Protein AF-A0A2D6FM38-F1 (afdb_monomer_lite)

Sequence (173 aa):
MENEKIVKPVKLMLPAHWDAFEELGHFKRDEKSNGSDSFAAPHNMIFEFMVMLEKFRKEANRPVSIHCTYDKEGHSPKSMHKKTACAAADGHVSGFSLLDECRILVAMGFDGVGAYPYSWASRGFHMDMRSIYGKPKVCWIEDEFKTGKYIYYTDPNEFLLKLGEVESAKEKY

Secondary structure (DSSP, 8-state):
------PPPP----GGGHHHHHT-TT--GGGG-SS--SS--GGGB-HHHHHHHHHHHHHHTSPEEEEESS-SSSS-TT-STTSSSB-EEEEEETT--HHHHHHHHHHTT-SEEEEESSSSSS-EEEEE-GGGGTPPPEEEEE-TT-SS-EEEESSHHHHHHHHHHHHHHHTT-

pLDDT: mean 81.91, std 17.22, range [35.25, 98.25]

Structure (mmCIF, N/CA/C/O backbone):
data_AF-A0A2D6FM38-F1
#
_entry.id   AF-A0A2D6FM38-F1
#
loop_
_atom_site.group_PDB
_atom_site.id
_atom_site.type_symbol
_atom_site.label_atom_id
_atom_site.label_alt_id
_atom_site.label_comp_id
_atom_site.label_asym_id
_atom_site.label_entity_id
_atom_site.label_seq_id
_atom_site.pdbx_PDB_ins_code
_atom_site.Cartn_x
_atom_site.Cartn_y
_atom_site.Cartn_z
_atom_site.occupancy
_atom_site.B_iso_or_equiv
_atom_site.auth_seq_id
_atom_site.auth_comp_id
_atom_site.auth_asym_id
_atom_site.auth_atom_id
_atom_site.pdbx_PDB_model_num
ATOM 1 N N . MET A 1 1 ? 33.434 5.694 4.560 1.00 43.44 1 MET A N 1
ATOM 2 C CA . MET A 1 1 ? 33.085 5.525 3.136 1.00 43.44 1 MET A CA 1
ATOM 3 C C . MET A 1 1 ? 32.079 4.396 3.073 1.00 43.44 1 MET A C 1
ATOM 5 O O . MET A 1 1 ? 32.463 3.251 3.268 1.00 43.44 1 MET A O 1
ATOM 9 N N . GLU A 1 2 ? 30.794 4.725 2.976 1.00 44.94 2 GLU A N 1
ATOM 10 C CA . GLU A 1 2 ? 29.742 3.717 2.836 1.00 44.94 2 GLU A CA 1
ATOM 11 C C . GLU A 1 2 ? 29.775 3.171 1.409 1.00 44.94 2 GLU A C 1
ATOM 13 O O . GLU A 1 2 ? 29.782 3.933 0.445 1.00 44.94 2 GLU A O 1
ATOM 18 N N . ASN A 1 3 ? 29.851 1.847 1.288 1.00 39.06 3 ASN A N 1
ATOM 19 C CA . ASN A 1 3 ? 29.759 1.156 0.011 1.00 39.06 3 ASN A CA 1
ATOM 20 C C . ASN A 1 3 ? 28.364 1.397 -0.574 1.00 39.06 3 ASN A C 1
ATOM 22 O O . ASN A 1 3 ? 27.385 0.835 -0.074 1.00 39.06 3 ASN A O 1
ATOM 26 N N . GLU A 1 4 ? 28.271 2.200 -1.636 1.00 43.84 4 GLU A N 1
ATOM 27 C CA . GLU A 1 4 ? 27.084 2.249 -2.484 1.00 43.84 4 GLU A CA 1
ATOM 28 C C . GLU A 1 4 ? 26.836 0.837 -3.023 1.00 43.84 4 GLU A C 1
ATOM 30 O O . GLU A 1 4 ? 27.523 0.345 -3.920 1.00 43.84 4 GLU A O 1
ATOM 35 N N . LYS A 1 5 ? 25.870 0.134 -2.422 1.00 49.50 5 LYS A N 1
ATOM 36 C CA . LYS A 1 5 ? 25.367 -1.118 -2.977 1.00 49.50 5 LYS A CA 1
ATOM 37 C C . LYS A 1 5 ? 24.837 -0.796 -4.365 1.00 49.50 5 LYS A C 1
ATOM 39 O O . LYS A 1 5 ? 23.851 -0.077 -4.495 1.00 49.50 5 LYS A O 1
ATOM 44 N N . ILE A 1 6 ? 25.492 -1.355 -5.377 1.00 41.47 6 ILE A N 1
ATOM 45 C CA . ILE A 1 6 ? 25.035 -1.327 -6.761 1.00 41.47 6 ILE A CA 1
ATOM 46 C C . ILE A 1 6 ? 23.617 -1.905 -6.775 1.00 41.47 6 ILE A C 1
ATOM 48 O O . ILE A 1 6 ? 23.411 -3.113 -6.625 1.00 41.47 6 ILE A O 1
ATOM 52 N N . VAL A 1 7 ? 22.628 -1.021 -6.888 1.00 51.69 7 VAL A N 1
ATOM 53 C CA . VAL A 1 7 ? 21.227 -1.392 -7.065 1.00 51.69 7 VAL A CA 1
ATOM 54 C C . VAL A 1 7 ? 21.148 -2.064 -8.430 1.00 51.69 7 VAL A C 1
ATOM 56 O O . VAL A 1 7 ? 21.533 -1.469 -9.437 1.00 51.69 7 VAL A O 1
ATOM 59 N N . LYS A 1 8 ? 20.717 -3.331 -8.470 1.00 50.53 8 LYS A N 1
ATOM 60 C CA . LYS A 1 8 ? 20.505 -4.034 -9.742 1.00 50.53 8 LYS A CA 1
ATOM 61 C C . LYS A 1 8 ? 19.598 -3.167 -10.626 1.00 50.53 8 LYS A C 1
ATOM 63 O O . LYS A 1 8 ? 18.614 -2.640 -10.105 1.00 50.53 8 LYS A O 1
ATOM 68 N N . PRO A 1 9 ? 19.896 -3.009 -11.926 1.00 53.97 9 PRO A N 1
ATOM 69 C CA . PRO A 1 9 ? 19.057 -2.211 -12.805 1.00 53.97 9 PRO A CA 1
ATOM 70 C C . PRO A 1 9 ? 17.631 -2.767 -12.777 1.00 53.97 9 PRO A C 1
ATOM 72 O O . PRO A 1 9 ? 17.406 -3.939 -13.084 1.00 53.97 9 PRO A O 1
ATOM 75 N N . VAL A 1 10 ? 16.685 -1.926 -12.358 1.00 56.41 10 VAL A N 1
ATOM 76 C CA . VAL A 1 10 ? 15.254 -2.232 -12.401 1.00 56.41 10 VAL A CA 1
ATOM 77 C C . VAL A 1 10 ? 14.888 -2.383 -13.874 1.00 56.41 10 VAL A C 1
ATOM 79 O O . VAL A 1 10 ? 15.087 -1.454 -14.660 1.00 56.41 10 VAL A O 1
ATOM 82 N N . LYS A 1 11 ? 14.411 -3.565 -14.275 1.00 56.34 11 LYS A N 1
ATOM 83 C CA . LYS A 1 11 ? 13.938 -3.773 -15.643 1.00 56.34 11 LYS A CA 1
ATOM 84 C C . LYS A 1 11 ? 12.648 -2.978 -15.809 1.00 56.34 11 LYS A C 1
ATOM 86 O O . LYS A 1 11 ? 11.607 -3.340 -15.276 1.00 56.34 11 LYS A O 1
ATOM 91 N N . LEU A 1 12 ? 12.724 -1.875 -16.546 1.00 57.25 12 LEU A N 1
ATOM 92 C CA . LEU A 1 12 ? 11.529 -1.193 -17.029 1.00 57.25 12 LEU A CA 1
ATOM 93 C C . LEU A 1 12 ? 10.681 -2.168 -17.852 1.00 57.25 12 LEU A C 1
ATOM 95 O O . LEU A 1 12 ? 1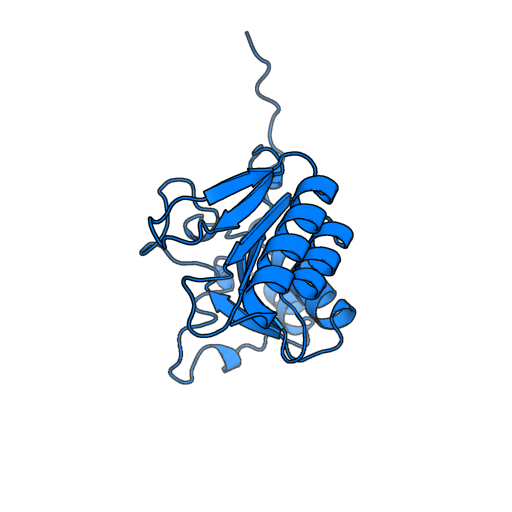1.211 -3.091 -18.478 1.00 57.25 12 LEU A O 1
ATOM 99 N N . MET A 1 13 ? 9.368 -1.944 -17.869 1.00 55.50 13 MET A N 1
ATOM 100 C CA . MET A 1 13 ? 8.488 -2.653 -18.786 1.00 55.50 13 MET A CA 1
ATOM 101 C C . MET A 1 13 ? 8.903 -2.281 -20.218 1.00 55.50 13 MET A C 1
ATOM 103 O O . MET A 1 13 ? 8.660 -1.170 -20.688 1.00 55.50 13 MET A O 1
ATOM 107 N N . LEU A 1 14 ? 9.632 -3.179 -20.881 1.00 58.53 14 LEU A N 1
ATOM 108 C CA . LEU A 1 14 ? 9.995 -3.022 -22.283 1.00 58.53 14 LEU A CA 1
ATOM 109 C C . LEU A 1 14 ? 8.790 -3.402 -23.147 1.00 58.53 14 LEU A C 1
ATOM 111 O O . LEU A 1 14 ? 7.952 -4.182 -22.696 1.00 58.53 14 LEU A O 1
ATOM 115 N N . PRO A 1 15 ? 8.717 -2.942 -24.407 1.00 56.72 15 PRO A N 1
ATOM 116 C CA . PRO A 1 15 ? 7.635 -3.323 -25.309 1.00 56.72 15 PRO A CA 1
ATOM 117 C C . PRO A 1 15 ? 7.412 -4.842 -25.439 1.00 56.72 15 PRO A C 1
ATOM 119 O O . PRO A 1 15 ? 6.290 -5.285 -25.631 1.00 56.72 15 PRO A O 1
ATOM 122 N N . ALA A 1 16 ? 8.460 -5.650 -25.262 1.00 54.72 16 ALA A N 1
ATOM 123 C CA . ALA A 1 16 ? 8.371 -7.111 -25.268 1.00 54.72 16 ALA A CA 1
ATOM 124 C C . ALA A 1 16 ? 7.637 -7.717 -24.049 1.00 54.72 16 ALA A C 1
ATOM 126 O O . ALA A 1 16 ? 7.352 -8.906 -24.042 1.00 54.72 16 ALA A O 1
ATOM 127 N N . HIS A 1 17 ? 7.349 -6.934 -23.005 1.00 63.16 17 HIS A N 1
ATOM 128 C CA . HIS A 1 17 ? 6.586 -7.383 -21.836 1.00 63.16 17 HIS A CA 1
ATOM 129 C C . HIS A 1 17 ? 5.081 -7.094 -21.970 1.00 63.16 17 HIS A C 1
ATOM 131 O O . HIS A 1 17 ? 4.326 -7.442 -21.066 1.00 63.16 17 HIS A O 1
ATOM 137 N N . TRP A 1 18 ? 4.631 -6.476 -23.071 1.00 64.69 18 TRP A N 1
ATOM 138 C CA . TRP A 1 18 ? 3.205 -6.214 -23.295 1.00 64.69 18 TRP A CA 1
ATOM 139 C C . TRP A 1 18 ? 2.395 -7.496 -23.477 1.00 64.69 18 TRP A C 1
ATOM 141 O O . TRP A 1 18 ? 1.282 -7.568 -22.975 1.00 64.69 18 TRP A O 1
ATOM 151 N N . ASP A 1 19 ? 2.962 -8.534 -24.087 1.00 65.06 19 ASP A N 1
ATOM 152 C CA . ASP A 1 19 ? 2.264 -9.821 -24.200 1.00 65.06 19 ASP A CA 1
ATOM 153 C C . ASP A 1 19 ? 2.010 -10.430 -22.808 1.00 65.06 19 ASP A C 1
ATOM 155 O O . ASP A 1 19 ? 0.916 -10.903 -22.522 1.00 65.06 19 ASP A O 1
ATOM 159 N N . ALA A 1 20 ? 2.975 -10.300 -21.891 1.00 65.25 20 ALA A N 1
ATOM 160 C CA . ALA A 1 20 ? 2.824 -10.715 -20.495 1.00 65.25 20 ALA A CA 1
ATOM 161 C C . ALA A 1 20 ? 1.893 -9.792 -19.683 1.00 65.25 20 ALA A C 1
ATOM 163 O O . ALA A 1 20 ? 1.361 -10.197 -18.652 1.00 65.25 20 ALA A O 1
ATOM 164 N N . PHE A 1 21 ? 1.697 -8.544 -20.120 1.00 65.56 21 PHE A N 1
ATOM 165 C CA . PHE A 1 21 ? 0.713 -7.636 -19.531 1.00 65.56 21 PHE A CA 1
ATOM 166 C C . PHE A 1 21 ? -0.713 -8.098 -19.847 1.00 65.56 21 PHE A C 1
ATOM 168 O O . PHE A 1 21 ? -1.555 -8.075 -18.957 1.00 65.56 21 PHE A O 1
ATOM 175 N N . GLU A 1 22 ? -0.977 -8.563 -21.071 1.00 67.94 22 GLU A N 1
ATOM 176 C CA . GLU A 1 22 ? -2.296 -9.087 -21.467 1.00 67.94 22 GLU A CA 1
ATOM 177 C C . GLU A 1 22 ? -2.664 -10.387 -20.719 1.00 67.94 22 GLU A C 1
ATOM 179 O O . GLU A 1 22 ? -3.841 -10.720 -20.585 1.00 67.94 22 GLU A O 1
ATOM 184 N N . GLU A 1 23 ? -1.678 -11.103 -20.164 1.00 67.00 23 GLU A N 1
ATOM 185 C CA . GLU A 1 23 ? -1.908 -12.248 -19.269 1.00 67.00 23 GLU A CA 1
ATOM 186 C C . GLU A 1 23 ? -2.380 -11.836 -17.860 1.00 67.00 23 GLU A C 1
ATOM 188 O O . GLU A 1 23 ? -2.878 -12.673 -17.097 1.00 67.00 23 GLU A O 1
ATOM 193 N N . LEU A 1 24 ? -2.248 -10.557 -17.486 1.00 69.75 24 LEU A N 1
ATOM 194 C CA . LEU A 1 24 ? -2.759 -10.048 -16.217 1.00 69.75 24 LEU A CA 1
ATOM 195 C C . LEU A 1 24 ? -4.270 -9.824 -16.336 1.00 69.75 24 LEU A C 1
ATOM 197 O O . LEU A 1 24 ? -4.736 -8.801 -16.835 1.00 69.75 24 LEU A O 1
ATOM 201 N N . GLY A 1 25 ? -5.050 -10.786 -15.839 1.00 64.44 25 GLY A N 1
ATOM 202 C CA . GLY A 1 25 ? -6.505 -10.832 -16.028 1.00 64.44 25 GLY A CA 1
ATOM 203 C C . GLY A 1 25 ? -7.285 -9.600 -15.544 1.00 64.44 25 GLY A C 1
ATOM 204 O O . GLY A 1 25 ? -8.413 -9.390 -15.997 1.00 64.44 25 GLY A O 1
ATOM 205 N N . HIS A 1 26 ? -6.698 -8.787 -14.659 1.00 65.44 26 HIS A N 1
ATOM 206 C CA . HIS A 1 26 ? -7.308 -7.591 -14.068 1.00 65.44 26 HIS A CA 1
ATOM 207 C C . HIS A 1 26 ? -6.711 -6.253 -14.524 1.00 65.44 26 HIS A C 1
ATOM 209 O O . HIS A 1 26 ? -7.036 -5.229 -13.928 1.00 65.44 26 HIS A O 1
ATOM 215 N N . PHE A 1 27 ? -5.814 -6.247 -15.510 1.00 63.16 27 PHE A N 1
ATOM 216 C CA . PHE A 1 27 ? -5.285 -5.012 -16.083 1.00 63.16 27 PHE A CA 1
ATOM 217 C C . PHE A 1 27 ? -5.548 -5.016 -17.578 1.00 63.16 27 PHE A C 1
ATOM 219 O O . PHE A 1 27 ? -4.658 -5.281 -18.383 1.00 63.16 27 PHE A O 1
ATOM 226 N N . LYS A 1 28 ? -6.792 -4.737 -17.964 1.00 58.88 28 LYS A N 1
ATOM 227 C CA . LYS A 1 28 ? -7.138 -4.685 -19.382 1.00 58.88 28 LYS A CA 1
ATOM 228 C C . LYS A 1 28 ? -6.776 -3.334 -19.975 1.00 58.88 28 LYS A C 1
ATOM 230 O O . LYS A 1 28 ? -6.758 -2.292 -19.318 1.00 58.88 28 LYS A O 1
ATOM 235 N N . ARG A 1 29 ? -6.476 -3.340 -21.271 1.00 55.09 29 ARG A N 1
ATOM 236 C CA . ARG A 1 29 ? -6.088 -2.134 -22.007 1.00 55.09 29 ARG A CA 1
ATOM 237 C C . ARG A 1 29 ? -7.190 -1.065 -22.033 1.00 55.09 29 ARG A C 1
ATOM 239 O O . ARG A 1 29 ? -6.857 0.115 -22.118 1.00 55.09 29 ARG A O 1
ATOM 246 N N . ASP A 1 30 ? -8.455 -1.471 -21.961 1.00 54.19 30 ASP A N 1
ATOM 247 C CA . ASP A 1 30 ? -9.665 -0.640 -22.025 1.00 54.19 30 ASP A CA 1
ATOM 248 C C . ASP A 1 30 ? -10.141 -0.102 -20.663 1.00 54.19 30 ASP A C 1
ATOM 250 O O . ASP A 1 30 ? -10.901 0.865 -20.621 1.00 54.19 30 ASP A O 1
ATOM 254 N N . GLU A 1 31 ? -9.600 -0.598 -19.545 1.00 51.38 31 GLU A N 1
ATOM 255 C CA . GLU A 1 31 ? -9.764 0.017 -18.213 1.00 51.38 31 GLU A CA 1
ATOM 256 C C . GLU A 1 31 ? -9.071 1.396 -18.112 1.00 51.38 31 GLU A C 1
ATOM 258 O O . GLU A 1 31 ? -9.144 2.074 -17.089 1.00 51.38 31 GLU A O 1
ATOM 263 N N . LYS A 1 32 ? -8.422 1.851 -19.194 1.00 51.38 32 LYS A N 1
ATOM 264 C CA . LYS A 1 32 ? -7.719 3.137 -19.305 1.00 51.38 32 LYS A CA 1
ATOM 265 C C . LYS A 1 32 ? -8.575 4.320 -19.760 1.00 51.38 32 LYS A C 1
ATOM 267 O O . LYS A 1 32 ? -8.013 5.391 -19.976 1.00 51.38 32 LYS A O 1
ATOM 272 N N . SER A 1 33 ? -9.880 4.182 -19.979 1.00 41.78 33 SER A N 1
ATOM 273 C CA . SER A 1 33 ? -10.577 5.231 -20.739 1.00 41.78 33 SER A CA 1
ATOM 274 C C . SER A 1 33 ? -12.079 5.323 -20.507 1.00 41.78 33 SER A C 1
ATOM 276 O O . SER A 1 33 ? -12.825 5.233 -21.471 1.00 41.78 33 SER A O 1
ATOM 278 N N . ASN A 1 34 ? -12.535 5.546 -19.269 1.00 35.25 34 ASN A N 1
ATOM 279 C CA . ASN A 1 34 ? -13.936 5.928 -19.012 1.00 35.25 34 ASN A CA 1
ATOM 280 C C . ASN A 1 34 ? -14.113 6.962 -17.878 1.00 35.25 34 ASN A C 1
ATOM 282 O O . ASN A 1 34 ? -15.074 6.912 -17.118 1.00 35.25 34 ASN A O 1
ATOM 286 N N . GLY A 1 35 ? -13.213 7.947 -17.785 1.00 39.47 35 GLY A N 1
ATOM 287 C CA . GLY A 1 35 ? -13.532 9.223 -17.124 1.00 39.47 35 GLY A CA 1
ATOM 288 C C . GLY A 1 35 ? -13.518 9.255 -15.590 1.00 39.47 35 GLY A C 1
ATOM 289 O O . GLY A 1 35 ? -13.948 10.252 -15.019 1.00 39.47 35 GLY A O 1
ATOM 290 N N . SER A 1 36 ? -12.986 8.234 -14.916 1.00 42.72 36 SER A N 1
ATOM 291 C CA . SER A 1 36 ? -12.469 8.384 -13.549 1.00 42.72 36 SER A CA 1
ATOM 292 C C . SER A 1 36 ? -11.017 7.908 -13.514 1.00 42.72 36 SER A C 1
ATOM 294 O O . SER A 1 36 ? -10.752 6.713 -13.633 1.00 42.72 36 SER A O 1
ATOM 296 N N . ASP A 1 37 ? -10.089 8.860 -13.416 1.00 47.47 37 ASP A N 1
ATOM 297 C CA . ASP A 1 37 ? -8.631 8.727 -13.570 1.00 47.47 37 ASP A CA 1
ATOM 298 C C . ASP A 1 37 ? -7.938 7.922 -12.455 1.00 47.47 37 ASP A C 1
ATOM 300 O O . ASP A 1 37 ? -7.038 8.416 -11.784 1.00 47.47 37 ASP A O 1
ATOM 304 N N . SER A 1 38 ? -8.330 6.670 -12.229 1.00 52.69 38 SER A N 1
ATOM 305 C CA . SER A 1 38 ? -7.821 5.904 -11.086 1.00 52.69 38 SER A CA 1
ATOM 306 C C . SER A 1 38 ? -6.674 4.935 -11.431 1.00 52.69 38 SER A C 1
ATOM 308 O O . SER A 1 38 ? -5.929 4.470 -10.566 1.00 52.69 38 SER A O 1
ATOM 310 N N . PHE A 1 39 ? -6.460 4.685 -12.728 1.00 64.94 39 PHE A N 1
ATOM 311 C CA . PHE A 1 39 ? -5.367 3.857 -13.252 1.00 64.94 39 PHE A CA 1
ATOM 312 C C . PHE A 1 39 ? -4.682 4.508 -14.464 1.00 64.94 39 PHE A C 1
ATOM 314 O O . PHE A 1 39 ? -4.429 3.888 -15.502 1.00 64.94 39 PHE A O 1
ATOM 321 N N . ALA A 1 40 ? -4.406 5.808 -14.348 1.00 59.16 40 ALA A N 1
ATOM 322 C CA . ALA A 1 40 ? -3.727 6.570 -15.381 1.00 59.16 40 ALA A CA 1
ATOM 323 C C . ALA A 1 40 ? -2.271 6.083 -15.520 1.00 59.16 40 ALA A C 1
ATOM 325 O O . ALA A 1 40 ? -1.460 6.194 -14.610 1.00 59.16 40 ALA A O 1
ATOM 326 N N . ALA A 1 41 ? -1.927 5.549 -16.691 1.00 72.62 41 ALA A N 1
ATOM 327 C CA . ALA A 1 41 ? -0.559 5.205 -17.091 1.00 72.62 41 ALA A CA 1
ATOM 328 C C . ALA A 1 41 ? 0.131 3.990 -16.414 1.00 72.62 41 ALA A C 1
ATOM 330 O O . ALA A 1 41 ? 1.278 4.104 -15.979 1.00 72.62 41 ALA A O 1
ATOM 331 N N . PRO A 1 42 ? -0.427 2.766 -16.489 1.00 73.50 42 PRO A N 1
ATOM 332 C CA . PRO A 1 42 ? 0.300 1.559 -16.076 1.00 73.50 42 PRO A CA 1
ATOM 333 C C . PRO A 1 42 ? 1.554 1.258 -16.900 1.00 73.50 42 PRO A C 1
ATOM 335 O O . PRO A 1 42 ? 2.411 0.509 -16.454 1.00 73.50 42 PRO A O 1
ATOM 338 N N . HIS A 1 43 ? 1.717 1.880 -18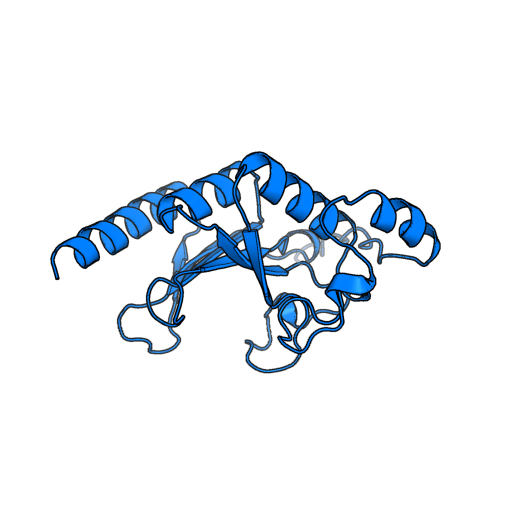.073 1.00 76.56 43 HIS A N 1
ATOM 339 C CA . HIS A 1 43 ? 2.980 1.830 -18.818 1.00 76.56 43 HIS A CA 1
ATOM 340 C C . HIS A 1 43 ? 4.145 2.478 -18.054 1.00 76.56 43 HIS A C 1
ATOM 342 O O . HIS A 1 43 ? 5.302 2.214 -18.364 1.00 76.56 43 HIS A O 1
ATOM 348 N N . ASN A 1 44 ? 3.852 3.327 -17.064 1.00 84.31 44 ASN A N 1
ATOM 349 C CA . ASN A 1 44 ? 4.863 3.909 -16.194 1.00 84.31 44 ASN A CA 1
ATOM 350 C C . ASN A 1 44 ? 5.184 3.020 -14.996 1.00 84.31 44 ASN A C 1
ATOM 352 O O . ASN A 1 44 ? 6.124 3.355 -14.282 1.00 84.31 44 ASN A O 1
ATOM 356 N N . MET A 1 45 ? 4.453 1.925 -14.767 1.00 86.75 45 MET A N 1
ATOM 357 C CA . MET A 1 45 ? 4.698 1.001 -13.663 1.00 86.75 45 MET A CA 1
ATOM 358 C C . MET A 1 45 ? 5.756 -0.040 -14.029 1.00 86.75 45 MET A C 1
ATOM 360 O O . MET A 1 45 ? 5.923 -0.407 -15.193 1.00 86.75 45 MET A O 1
ATOM 364 N N . ILE A 1 46 ? 6.471 -0.546 -13.028 1.00 89.38 46 ILE A N 1
ATOM 365 C CA . ILE A 1 46 ? 7.330 -1.719 -13.224 1.00 89.38 46 ILE A CA 1
ATOM 366 C C . ILE A 1 46 ? 6.491 -2.990 -13.313 1.00 89.38 46 ILE A C 1
ATOM 368 O O . ILE A 1 46 ? 5.489 -3.142 -12.609 1.00 89.38 46 ILE A O 1
ATOM 372 N N . PHE A 1 47 ? 6.933 -3.927 -14.146 1.00 86.38 47 PHE A N 1
ATOM 373 C CA . PHE A 1 47 ? 6.213 -5.174 -14.382 1.00 86.38 47 PHE A CA 1
ATOM 374 C C . PHE A 1 47 ? 6.094 -6.018 -13.105 1.00 86.38 47 PHE A C 1
ATOM 376 O O . PHE A 1 47 ? 5.027 -6.542 -12.799 1.00 86.38 47 PHE A O 1
ATOM 383 N N . GLU A 1 48 ? 7.155 -6.087 -12.301 1.00 90.31 48 GLU A N 1
ATOM 384 C CA . GLU A 1 48 ? 7.174 -6.841 -11.046 1.00 90.31 48 GLU A CA 1
ATOM 385 C C . GLU A 1 48 ? 6.110 -6.348 -10.057 1.00 90.31 48 GLU A C 1
ATOM 387 O O . GLU A 1 48 ? 5.469 -7.153 -9.382 1.00 90.31 48 GLU A O 1
ATOM 392 N N . PHE A 1 49 ? 5.875 -5.035 -10.008 1.00 92.44 49 PHE A N 1
ATOM 393 C CA . PHE A 1 49 ? 4.840 -4.447 -9.165 1.00 92.44 49 PHE A CA 1
ATOM 394 C C . PHE A 1 49 ? 3.449 -4.792 -9.692 1.00 92.44 49 PHE A C 1
ATOM 396 O O . PHE A 1 49 ? 2.586 -5.176 -8.912 1.00 92.44 49 PHE A O 1
ATOM 403 N N . MET A 1 50 ? 3.241 -4.765 -11.011 1.00 89.25 50 MET A N 1
ATOM 404 C CA . MET A 1 50 ? 1.975 -5.196 -11.613 1.00 89.25 50 MET A CA 1
ATOM 405 C C . MET A 1 50 ? 1.645 -6.662 -11.314 1.00 89.25 50 MET A C 1
ATOM 407 O O . MET A 1 50 ? 0.513 -6.977 -10.949 1.00 89.25 50 MET A O 1
ATOM 411 N N . VAL A 1 51 ? 2.640 -7.550 -11.382 1.00 90.25 51 VAL A N 1
ATOM 412 C CA . VAL A 1 51 ? 2.486 -8.958 -10.983 1.00 90.25 51 VAL A CA 1
ATOM 413 C C . VAL A 1 51 ? 2.121 -9.074 -9.499 1.00 90.25 51 VAL A C 1
ATOM 415 O O . VAL A 1 51 ? 1.285 -9.900 -9.132 1.00 90.25 51 VAL A O 1
ATOM 418 N N . MET A 1 52 ? 2.717 -8.252 -8.632 1.00 93.75 52 MET A N 1
ATOM 419 C CA . MET A 1 52 ? 2.357 -8.212 -7.210 1.00 93.75 52 MET A CA 1
ATOM 420 C C . MET A 1 52 ? 0.928 -7.710 -6.983 1.00 93.75 52 MET A C 1
ATOM 422 O O . MET A 1 52 ? 0.225 -8.276 -6.148 1.00 93.75 52 MET A O 1
ATOM 426 N N . LEU A 1 53 ? 0.463 -6.719 -7.746 1.00 91.94 53 LEU A N 1
ATOM 427 C CA . LEU A 1 53 ? -0.923 -6.251 -7.674 1.00 91.94 53 LEU A CA 1
ATOM 428 C C . LEU A 1 53 ? -1.928 -7.325 -8.098 1.00 91.94 53 LEU A C 1
ATOM 430 O O . LEU A 1 53 ? -2.953 -7.501 -7.447 1.00 91.94 53 LEU A O 1
ATOM 434 N N . GLU A 1 54 ? -1.627 -8.072 -9.158 1.00 90.69 54 GLU A N 1
ATOM 435 C CA . GLU A 1 54 ? -2.447 -9.205 -9.599 1.00 90.69 54 GLU A CA 1
ATOM 436 C C . GLU A 1 54 ? -2.527 -10.293 -8.516 1.00 90.69 54 GLU A C 1
ATOM 438 O O . GLU A 1 54 ? -3.603 -10.810 -8.211 1.00 90.69 54 GLU A O 1
ATOM 443 N N . LYS A 1 55 ? -1.394 -10.614 -7.878 1.00 93.19 55 LYS A N 1
ATOM 444 C CA . LYS A 1 55 ? -1.368 -11.535 -6.731 1.00 93.19 55 LYS A CA 1
ATOM 445 C C . LYS A 1 55 ? -2.184 -11.001 -5.559 1.00 93.19 55 LYS A C 1
ATOM 447 O O . LYS A 1 55 ? -2.898 -11.776 -4.938 1.00 93.19 55 LYS A O 1
ATOM 452 N N . PHE A 1 56 ? -2.118 -9.700 -5.288 1.00 94.69 56 PHE A N 1
ATOM 453 C CA . PHE A 1 56 ? -2.883 -9.073 -4.213 1.00 94.69 56 PHE A CA 1
ATOM 454 C C . PHE A 1 56 ? -4.384 -9.169 -4.464 1.00 94.69 56 PHE A C 1
ATOM 456 O O . PHE A 1 56 ? -5.125 -9.540 -3.564 1.00 94.69 56 PHE A O 1
ATOM 463 N N . ARG A 1 57 ? -4.837 -8.927 -5.699 1.00 92.50 57 ARG A N 1
ATOM 464 C CA . ARG A 1 57 ? -6.246 -9.107 -6.079 1.00 92.50 57 ARG A CA 1
ATOM 465 C C . ARG A 1 57 ? -6.722 -10.542 -5.848 1.00 92.50 57 ARG A C 1
ATOM 467 O O . ARG A 1 57 ? -7.809 -10.742 -5.309 1.00 92.50 57 ARG A O 1
ATOM 474 N N . LYS A 1 58 ? -5.899 -11.528 -6.222 1.00 93.25 58 LYS A N 1
ATOM 475 C CA . LYS A 1 58 ? -6.181 -12.955 -5.996 1.00 93.25 58 LYS A CA 1
ATOM 476 C C . LYS A 1 58 ? -6.244 -13.300 -4.511 1.00 93.25 58 LYS A C 1
ATOM 478 O O . LYS A 1 58 ? -7.192 -13.956 -4.097 1.00 93.25 58 LYS A O 1
ATOM 483 N N . GLU A 1 59 ? -5.279 -12.826 -3.728 1.00 95.81 59 GLU A N 1
ATOM 484 C CA . GLU A 1 59 ? -5.211 -13.063 -2.282 1.00 95.81 59 GLU A CA 1
ATOM 485 C C . GLU A 1 59 ? -6.380 -12.402 -1.542 1.00 95.81 59 GLU A C 1
ATOM 487 O O . GLU A 1 59 ? -7.017 -13.020 -0.694 1.00 95.81 59 GLU A O 1
ATOM 492 N N . ALA A 1 60 ? -6.719 -11.163 -1.908 1.00 94.88 60 ALA A N 1
ATOM 493 C CA . ALA A 1 60 ? -7.851 -10.446 -1.338 1.00 94.88 60 ALA A CA 1
ATOM 494 C C . ALA A 1 60 ? -9.184 -11.144 -1.642 1.00 94.88 60 ALA A C 1
ATOM 496 O O . ALA A 1 60 ? -10.116 -11.039 -0.848 1.00 94.88 60 ALA A O 1
ATOM 497 N N . ASN A 1 61 ? -9.289 -11.838 -2.785 1.00 94.50 61 ASN A N 1
ATOM 498 C CA . ASN A 1 61 ? -10.491 -12.542 -3.242 1.00 94.50 61 ASN A CA 1
ATOM 499 C C . ASN A 1 61 ? -11.771 -11.680 -3.131 1.00 94.50 61 ASN A C 1
ATOM 501 O O . ASN A 1 61 ? -12.852 -12.133 -2.744 1.00 94.50 61 ASN A O 1
ATOM 505 N N . ARG A 1 62 ? -11.618 -10.385 -3.422 1.00 91.25 62 ARG A N 1
ATOM 506 C CA . ARG A 1 62 ? -12.632 -9.329 -3.319 1.00 91.25 62 ARG A CA 1
ATOM 507 C C . ARG A 1 62 ? -12.362 -8.258 -4.381 1.00 91.25 62 ARG A C 1
ATOM 509 O O . ARG A 1 62 ? -11.233 -8.159 -4.868 1.00 91.25 62 ARG A O 1
ATOM 516 N N . PRO A 1 63 ? -13.357 -7.426 -4.741 1.00 90.06 63 PRO A N 1
ATOM 517 C CA . PRO A 1 63 ? -13.127 -6.290 -5.626 1.00 90.06 63 PRO A CA 1
ATOM 518 C C . PRO A 1 63 ? -12.101 -5.318 -5.030 1.00 90.06 63 PRO A C 1
ATOM 520 O O . PRO A 1 63 ? -12.340 -4.721 -3.981 1.00 90.06 63 PRO A O 1
ATOM 523 N N . VAL A 1 64 ? -10.966 -5.157 -5.713 1.00 90.50 64 VAL A N 1
ATOM 524 C CA . VAL A 1 64 ? -9.934 -4.167 -5.377 1.00 90.50 64 VAL A CA 1
ATOM 525 C C . VAL A 1 64 ? -10.062 -2.975 -6.319 1.00 90.50 64 VAL A C 1
ATOM 527 O O . VAL A 1 64 ? -9.985 -3.130 -7.543 1.00 90.50 64 VAL A O 1
ATOM 530 N N . SER A 1 65 ? -10.201 -1.788 -5.750 1.00 87.94 65 SER A N 1
ATOM 531 C CA . SER A 1 65 ? -10.231 -0.523 -6.478 1.00 87.94 65 SER A CA 1
ATOM 532 C C . SER A 1 65 ? -8.889 0.173 -6.304 1.00 87.94 65 SER A C 1
ATOM 534 O O . SER A 1 65 ? -8.492 0.485 -5.183 1.00 87.94 65 SER A O 1
ATOM 536 N N . ILE A 1 66 ? -8.186 0.408 -7.411 1.00 88.19 66 ILE A N 1
ATOM 537 C CA . ILE A 1 66 ? -6.956 1.202 -7.421 1.00 88.19 66 ILE A CA 1
ATOM 538 C C . ILE A 1 66 ? -7.337 2.631 -7.789 1.00 88.19 66 ILE A C 1
ATOM 540 O O . ILE A 1 66 ? -7.978 2.847 -8.817 1.00 88.19 66 ILE A O 1
ATOM 544 N N . HIS A 1 67 ? -6.969 3.562 -6.915 1.00 84.88 67 HIS A N 1
ATOM 545 C CA . HIS A 1 67 ? -7.271 4.990 -6.979 1.00 84.88 67 HIS A CA 1
ATOM 546 C C . HIS A 1 67 ? -6.162 5.807 -7.620 1.00 84.88 67 HIS A C 1
ATOM 548 O O . HIS A 1 67 ? -6.438 6.799 -8.280 1.00 84.88 67 HIS A O 1
ATOM 554 N N . CYS A 1 68 ? -4.910 5.420 -7.395 1.00 86.56 68 CYS A N 1
ATOM 555 C CA . CYS A 1 68 ? -3.763 6.098 -7.976 1.00 86.56 68 CYS A CA 1
ATOM 556 C C . CYS A 1 68 ? -2.600 5.117 -8.149 1.00 86.56 68 CYS A C 1
ATOM 558 O O . CYS A 1 68 ? -2.407 4.200 -7.350 1.00 86.56 68 CYS A O 1
ATOM 560 N N . THR A 1 69 ? -1.812 5.315 -9.207 1.00 89.56 69 THR A N 1
ATOM 561 C CA . THR A 1 69 ? -0.540 4.615 -9.430 1.00 89.56 69 THR A CA 1
ATOM 562 C C . THR A 1 69 ? 0.557 5.610 -9.774 1.00 89.56 69 THR A C 1
ATOM 564 O O . THR A 1 69 ? 1.256 6.079 -8.887 1.00 89.56 69 THR A O 1
ATOM 567 N N . TYR A 1 70 ? 0.737 5.969 -11.040 1.00 88.44 70 TYR A N 1
ATOM 568 C CA . TYR A 1 70 ? 1.688 7.000 -11.427 1.00 88.44 70 TYR A CA 1
ATOM 569 C C . TYR A 1 70 ? 1.028 8.379 -11.421 1.00 88.44 70 TYR A C 1
ATOM 571 O O . TYR A 1 70 ? 0.161 8.648 -12.249 1.00 88.44 70 TYR A O 1
ATOM 579 N N . ASP A 1 71 ? 1.496 9.265 -10.544 1.00 87.12 71 ASP A N 1
ATOM 580 C CA . ASP A 1 71 ? 1.073 10.665 -10.501 1.00 87.12 71 ASP A CA 1
ATOM 581 C C . ASP A 1 71 ? 2.260 11.572 -10.135 1.00 87.12 71 ASP A C 1
ATOM 583 O O . ASP A 1 71 ? 3.069 11.284 -9.245 1.00 87.12 71 ASP A O 1
ATOM 587 N N . LYS A 1 72 ? 2.405 12.667 -10.887 1.00 84.75 72 LYS A N 1
ATOM 588 C CA . LYS A 1 72 ? 3.467 13.668 -10.718 1.00 84.75 72 LYS A CA 1
ATOM 589 C C . LYS A 1 72 ? 3.097 14.729 -9.685 1.00 84.75 72 LYS A C 1
ATOM 591 O O . LYS A 1 72 ? 4.007 15.351 -9.115 1.00 84.75 72 LYS A O 1
ATOM 596 N N . GLU A 1 73 ? 1.810 14.945 -9.457 1.00 85.75 73 GLU A N 1
ATOM 597 C CA . GLU A 1 73 ? 1.261 15.992 -8.601 1.00 85.75 73 GLU A CA 1
ATOM 598 C C . GLU A 1 73 ? 0.721 15.390 -7.297 1.00 85.75 73 GLU A C 1
ATOM 600 O O . GLU A 1 73 ? 0.875 14.199 -7.062 1.00 85.75 73 GLU A O 1
ATOM 605 N N . GLY A 1 74 ? 0.255 16.219 -6.357 1.00 80.62 74 GLY A N 1
ATOM 606 C CA . GLY A 1 74 ? -0.382 15.756 -5.108 1.00 80.62 74 GLY A CA 1
ATOM 607 C C . GLY A 1 74 ? 0.491 14.982 -4.102 1.00 80.62 74 GLY A C 1
ATOM 608 O O . GLY A 1 74 ? 0.073 14.772 -2.967 1.00 80.62 74 GLY A O 1
ATOM 609 N N . HIS A 1 75 ? 1.716 14.593 -4.462 1.00 85.44 75 HIS A N 1
ATOM 610 C CA . HIS A 1 75 ? 2.556 13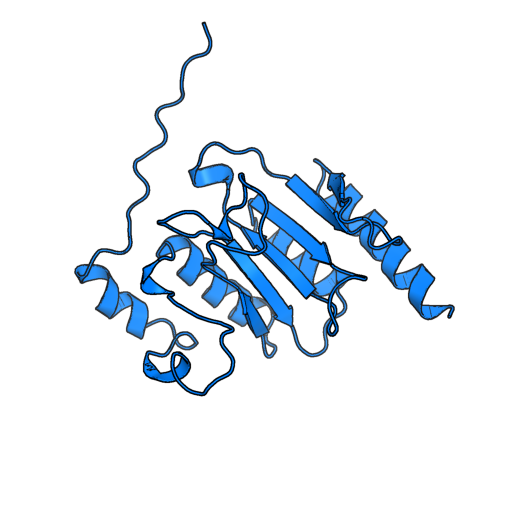.706 -3.659 1.00 85.44 75 HIS A CA 1
ATOM 611 C C . HIS A 1 75 ? 3.856 14.351 -3.159 1.00 85.44 75 HIS A C 1
ATOM 613 O O . HIS A 1 75 ? 4.427 15.257 -3.777 1.00 85.44 75 HIS A O 1
ATOM 619 N N . SER A 1 76 ? 4.395 13.802 -2.062 1.00 86.50 76 SER A N 1
ATOM 620 C CA . SER A 1 76 ? 5.686 14.234 -1.511 1.00 86.50 76 SER A CA 1
ATOM 621 C C . SER A 1 76 ? 6.827 14.101 -2.539 1.00 86.50 76 SER A C 1
ATOM 623 O O . SER A 1 76 ? 6.807 13.187 -3.371 1.00 86.50 76 SER A O 1
ATOM 625 N N . PRO A 1 77 ? 7.888 14.933 -2.469 1.00 85.88 77 PRO A N 1
ATOM 626 C CA . PRO A 1 77 ? 9.012 14.860 -3.411 1.00 85.88 77 PRO A CA 1
ATOM 627 C C . PRO A 1 77 ? 9.702 13.489 -3.476 1.00 85.88 77 PRO A C 1
ATOM 629 O O . PRO A 1 77 ? 10.320 13.148 -4.479 1.00 85.88 77 PRO A O 1
ATOM 632 N N . LYS A 1 78 ? 9.601 12.691 -2.405 1.00 86.31 78 LYS A N 1
ATOM 633 C CA . LYS A 1 78 ? 10.206 11.356 -2.295 1.00 86.31 78 LYS A CA 1
ATOM 634 C C . LYS A 1 78 ? 9.215 10.215 -2.572 1.00 86.31 78 LYS A C 1
ATOM 636 O O . LYS A 1 78 ? 9.609 9.057 -2.390 1.00 86.31 78 LYS A O 1
ATOM 641 N N . SER A 1 79 ? 7.985 10.524 -2.987 1.00 89.94 79 SER A N 1
ATOM 642 C CA . SER A 1 79 ? 6.923 9.551 -3.259 1.00 89.94 79 SER A CA 1
ATOM 643 C C . SER A 1 79 ? 7.319 8.543 -4.338 1.00 89.94 79 SER A C 1
ATOM 645 O O . SER A 1 79 ? 8.021 8.875 -5.296 1.00 89.94 79 SER A O 1
ATOM 647 N N . MET A 1 80 ? 6.870 7.299 -4.171 1.00 93.00 80 MET A N 1
ATOM 648 C CA . MET A 1 80 ? 7.037 6.247 -5.175 1.00 93.00 80 MET A CA 1
ATOM 649 C C . MET A 1 80 ? 6.077 6.415 -6.365 1.00 93.00 80 MET A C 1
ATOM 651 O O . MET A 1 80 ? 6.427 5.969 -7.454 1.00 93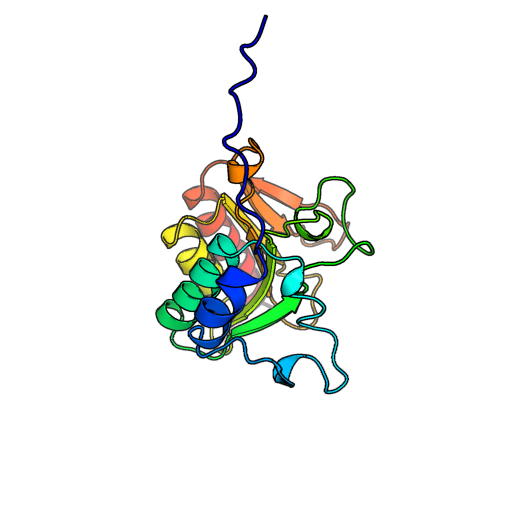.00 80 MET A O 1
ATOM 655 N N . HIS A 1 81 ? 4.966 7.145 -6.202 1.00 90.88 81 HIS A N 1
ATOM 656 C CA . HIS A 1 81 ? 4.022 7.476 -7.282 1.00 90.88 81 HIS A CA 1
ATOM 657 C C . HIS A 1 81 ? 4.646 8.357 -8.377 1.00 90.88 81 HIS A C 1
ATOM 659 O O . HIS A 1 81 ? 4.307 8.231 -9.548 1.00 90.88 81 HIS A O 1
ATOM 665 N N . LYS A 1 82 ? 5.617 9.213 -8.021 1.00 87.56 82 LYS A N 1
ATOM 666 C CA . LYS A 1 82 ? 6.247 10.177 -8.948 1.00 87.56 82 LYS A CA 1
ATOM 667 C C . LYS A 1 82 ? 7.345 9.574 -9.824 1.00 87.56 82 LYS A C 1
ATOM 669 O O . LYS A 1 82 ? 7.847 10.241 -10.732 1.00 87.56 82 LYS A O 1
ATOM 674 N N . LYS A 1 83 ? 7.797 8.357 -9.519 1.00 83.50 83 LYS A N 1
ATOM 675 C CA . LYS A 1 83 ? 8.934 7.750 -10.215 1.00 83.50 83 LYS A CA 1
ATOM 676 C C . LYS A 1 83 ? 8.497 7.214 -11.571 1.00 83.50 83 LYS A C 1
ATOM 678 O O . LYS A 1 83 ? 7.520 6.481 -11.658 1.00 83.50 83 LYS A O 1
ATOM 683 N N . THR A 1 84 ? 9.247 7.540 -12.624 1.00 75.81 84 THR A N 1
ATOM 684 C CA . THR A 1 84 ? 9.242 6.701 -13.829 1.00 75.81 84 THR A CA 1
ATOM 685 C C . THR A 1 84 ? 9.781 5.335 -13.412 1.00 75.81 84 THR A C 1
ATOM 687 O O . THR A 1 84 ? 10.734 5.294 -12.632 1.00 75.81 84 THR A O 1
ATOM 690 N N . ALA A 1 85 ? 9.140 4.243 -13.844 1.00 85.06 85 ALA A N 1
ATOM 691 C CA . ALA A 1 85 ? 9.191 2.959 -13.132 1.00 85.06 85 ALA A CA 1
ATOM 692 C C . ALA A 1 85 ? 8.392 2.995 -11.802 1.00 85.06 85 ALA A C 1
ATOM 694 O O . ALA A 1 85 ? 8.864 2.589 -10.745 1.00 85.06 85 ALA A O 1
ATOM 695 N N . CYS A 1 86 ? 7.167 3.512 -11.814 1.00 89.81 86 CYS A N 1
ATOM 696 C CA . CYS A 1 86 ? 6.295 3.544 -10.648 1.00 89.81 86 CYS A CA 1
ATOM 697 C C . CYS A 1 86 ? 6.147 2.145 -10.036 1.00 89.81 86 CYS A C 1
ATOM 699 O O . CYS A 1 86 ? 5.908 1.153 -10.725 1.00 89.81 86 CYS A O 1
ATOM 701 N N . ALA A 1 87 ? 6.315 2.074 -8.724 1.00 94.50 87 ALA A N 1
ATOM 702 C CA . ALA A 1 87 ? 6.205 0.839 -7.963 1.00 94.50 87 ALA A CA 1
ATOM 703 C C . ALA A 1 87 ? 5.315 1.056 -6.741 1.00 94.50 87 ALA A C 1
ATOM 705 O O . ALA A 1 87 ? 5.635 0.553 -5.669 1.00 94.50 87 ALA A O 1
ATOM 706 N N . ALA A 1 88 ? 4.282 1.889 -6.895 1.00 95.25 88 ALA A N 1
ATOM 707 C CA . ALA A 1 88 ? 3.330 2.236 -5.856 1.00 95.25 88 ALA A CA 1
ATOM 708 C C . ALA A 1 88 ? 1.901 2.280 -6.385 1.00 95.25 88 ALA A C 1
ATOM 710 O O . ALA A 1 88 ? 1.662 2.563 -7.562 1.00 95.25 88 ALA A O 1
ATOM 711 N N . ALA A 1 89 ? 0.970 1.983 -5.492 1.00 93.81 89 ALA A N 1
ATOM 712 C CA . ALA A 1 89 ? -0.448 2.069 -5.738 1.00 93.81 89 ALA A CA 1
ATOM 713 C C . ALA A 1 89 ? -1.176 2.434 -4.451 1.00 93.81 89 ALA A C 1
ATOM 715 O O . ALA A 1 89 ? -0.806 2.016 -3.355 1.00 93.81 89 ALA A O 1
ATOM 716 N N . ASP A 1 90 ? -2.245 3.173 -4.657 1.00 92.62 90 ASP A N 1
ATOM 717 C CA . ASP A 1 90 ? -3.152 3.704 -3.661 1.00 92.62 90 ASP A CA 1
ATOM 718 C C . ASP A 1 90 ? -4.530 3.111 -3.973 1.00 92.62 90 ASP A C 1
ATOM 720 O O . ASP A 1 90 ? -4.934 3.092 -5.140 1.00 92.62 90 ASP A O 1
ATOM 724 N N . GLY A 1 91 ? -5.246 2.565 -2.989 1.00 92.25 91 GLY A N 1
ATOM 725 C CA . GLY A 1 91 ? -6.476 1.818 -3.266 1.00 92.25 91 GLY A CA 1
ATOM 726 C C . GLY A 1 91 ? -7.279 1.397 -2.040 1.00 92.25 91 GLY A C 1
ATOM 727 O O . GLY A 1 91 ? -7.000 1.826 -0.926 1.00 92.25 91 GLY A O 1
ATOM 728 N N . HIS A 1 92 ? -8.302 0.574 -2.264 1.00 93.44 92 HIS A N 1
ATOM 729 C CA . HIS A 1 92 ? -9.079 -0.097 -1.213 1.00 93.44 92 HIS A CA 1
ATOM 730 C C . HIS A 1 92 ? -9.655 -1.431 -1.712 1.00 93.44 92 HIS A C 1
ATOM 732 O O . HIS A 1 92 ? -9.721 -1.684 -2.922 1.00 93.44 92 HIS A O 1
ATOM 738 N N . VAL A 1 93 ? -10.097 -2.278 -0.784 1.00 92.62 93 VAL A N 1
ATOM 739 C CA . VAL A 1 93 ? -10.736 -3.573 -1.034 1.00 92.62 93 VAL A CA 1
ATOM 740 C C . VAL A 1 93 ? -12.169 -3.548 -0.509 1.00 92.62 93 VAL A C 1
ATOM 742 O O . VAL A 1 93 ? -12.442 -3.354 0.672 1.00 92.62 93 VAL A O 1
ATOM 745 N N . SER A 1 94 ? -13.130 -3.782 -1.398 1.00 91.56 94 SER A N 1
ATOM 746 C CA . SER A 1 94 ? -14.545 -3.767 -1.027 1.00 91.56 94 SER A CA 1
ATOM 747 C C . SER A 1 94 ? -14.875 -4.854 -0.002 1.00 91.56 94 SER A C 1
ATOM 749 O O . SER A 1 94 ? -14.701 -6.047 -0.260 1.00 91.56 94 SER A O 1
ATOM 751 N N . GLY A 1 95 ? -15.432 -4.430 1.134 1.00 92.31 95 GLY A N 1
ATOM 752 C CA . GLY A 1 95 ? -15.890 -5.316 2.204 1.00 92.31 95 GLY A CA 1
ATOM 753 C C . GLY A 1 95 ? -14.816 -5.724 3.212 1.00 92.31 95 GLY A C 1
ATOM 754 O O . GLY A 1 95 ? -15.107 -6.574 4.050 1.00 92.31 95 GLY A O 1
ATOM 755 N N . PHE A 1 96 ? -13.612 -5.148 3.149 1.00 94.94 96 PHE A N 1
ATOM 756 C CA . PHE A 1 96 ? -12.585 -5.323 4.178 1.00 94.94 96 PHE A CA 1
ATOM 757 C C . PHE A 1 96 ? -12.517 -4.127 5.129 1.00 94.94 96 PHE A C 1
ATOM 759 O O . PHE A 1 96 ? -12.873 -3.001 4.777 1.00 94.94 96 PHE A O 1
ATOM 766 N N . SER A 1 97 ? -12.068 -4.403 6.355 1.00 95.31 97 SER A N 1
ATOM 767 C CA . SER A 1 97 ? -11.552 -3.371 7.254 1.00 95.31 97 SER A CA 1
ATOM 768 C C . SER A 1 97 ? -10.175 -2.910 6.767 1.00 95.31 97 SER A C 1
ATOM 770 O O . SER A 1 97 ? -9.475 -3.663 6.083 1.00 95.31 97 SER A O 1
ATOM 772 N N . LEU A 1 98 ? -9.750 -1.701 7.141 1.00 95.38 98 LEU A N 1
ATOM 773 C CA . LEU A 1 98 ? -8.424 -1.212 6.754 1.00 95.38 98 LEU A CA 1
ATOM 774 C C . LEU A 1 98 ? -7.317 -2.071 7.388 1.00 95.38 98 LEU A C 1
ATOM 776 O O . LEU A 1 98 ? -6.273 -2.304 6.781 1.00 95.38 98 LEU A O 1
ATOM 780 N N . LEU A 1 99 ? -7.559 -2.599 8.590 1.00 97.12 99 LEU A N 1
ATOM 781 C CA . LEU A 1 99 ? -6.673 -3.555 9.240 1.00 97.12 99 LEU A CA 1
ATOM 782 C C . LEU A 1 99 ? -6.502 -4.838 8.420 1.00 97.12 99 LEU A C 1
ATOM 784 O O . LEU A 1 99 ? -5.373 -5.307 8.272 1.00 97.12 99 LEU A O 1
ATOM 788 N N . ASP A 1 100 ? -7.583 -5.407 7.886 1.00 97.25 100 ASP A N 1
ATOM 789 C CA . ASP A 1 100 ? -7.507 -6.638 7.092 1.00 97.25 100 ASP A CA 1
ATOM 790 C C . ASP A 1 100 ? -6.805 -6.410 5.749 1.00 97.25 100 ASP A C 1
ATOM 792 O O . ASP A 1 100 ? -5.973 -7.226 5.348 1.00 97.25 100 ASP A O 1
ATOM 796 N N . GLU A 1 101 ? -7.047 -5.265 5.103 1.00 96.38 101 GLU A N 1
ATOM 797 C CA . GLU A 1 101 ? -6.292 -4.842 3.918 1.00 96.38 101 GLU A CA 1
ATOM 798 C C . GLU A 1 101 ? -4.790 -4.786 4.223 1.00 96.38 101 GLU A C 1
ATOM 800 O O . GLU A 1 101 ? -3.980 -5.445 3.565 1.00 96.38 101 GLU A O 1
ATOM 805 N N . CYS A 1 102 ? -4.405 -4.057 5.272 1.00 97.75 102 CYS A N 1
ATOM 806 C CA . CYS A 1 102 ? -3.008 -3.892 5.652 1.00 97.75 102 CYS A CA 1
ATOM 807 C C . CYS A 1 102 ? -2.343 -5.202 6.103 1.00 97.75 102 CYS A C 1
ATOM 809 O O . CYS A 1 102 ? -1.160 -5.397 5.820 1.00 97.75 102 CYS A O 1
ATOM 811 N N . ARG A 1 103 ? -3.072 -6.125 6.748 1.00 98.25 103 ARG A N 1
ATOM 812 C CA . ARG A 1 103 ? -2.561 -7.465 7.097 1.00 98.25 103 ARG A CA 1
ATOM 813 C C . ARG A 1 103 ? -2.131 -8.239 5.860 1.00 98.25 103 ARG A C 1
ATOM 815 O O . ARG A 1 103 ? -1.037 -8.801 5.855 1.00 98.25 103 ARG A O 1
ATOM 822 N N . ILE A 1 104 ? -2.961 -8.240 4.819 1.00 97.94 104 ILE A N 1
ATOM 823 C CA . ILE A 1 104 ? -2.649 -8.925 3.561 1.00 97.94 104 ILE A CA 1
ATOM 824 C C . ILE A 1 104 ? -1.424 -8.285 2.911 1.00 97.94 104 ILE A C 1
ATOM 826 O O . ILE A 1 104 ? -0.484 -8.990 2.551 1.00 97.94 104 ILE A O 1
ATOM 830 N N . LEU A 1 105 ? -1.380 -6.953 2.819 1.00 98.19 105 LEU A N 1
ATOM 831 C CA . LEU A 1 105 ? -0.254 -6.240 2.204 1.00 98.19 105 LEU A CA 1
ATOM 832 C C . LEU A 1 105 ? 1.076 -6.519 2.922 1.00 98.19 105 LEU A C 1
ATOM 834 O O . LEU A 1 105 ? 2.094 -6.791 2.280 1.00 98.19 105 LEU A O 1
ATOM 838 N N . VAL A 1 106 ? 1.067 -6.501 4.256 1.00 98.19 106 VAL A N 1
ATOM 839 C CA . VAL A 1 106 ? 2.234 -6.852 5.075 1.00 98.19 106 VAL A CA 1
ATOM 840 C C . VAL A 1 106 ? 2.647 -8.307 4.841 1.00 98.19 106 VAL A C 1
ATOM 842 O O . VAL A 1 106 ? 3.825 -8.570 4.595 1.00 98.19 106 VAL A O 1
ATOM 845 N N . ALA A 1 107 ? 1.699 -9.250 4.871 1.00 98.06 107 ALA A N 1
ATOM 846 C CA . ALA A 1 107 ? 1.971 -10.675 4.676 1.00 98.06 107 ALA A CA 1
ATOM 847 C C . ALA A 1 107 ? 2.525 -10.984 3.274 1.00 98.06 107 ALA A C 1
ATOM 849 O O . ALA A 1 107 ? 3.403 -11.831 3.118 1.00 98.06 107 ALA A O 1
ATOM 850 N N . MET A 1 108 ? 2.068 -10.247 2.261 1.00 97.38 108 MET A N 1
ATOM 851 C CA . MET A 1 108 ? 2.573 -10.325 0.890 1.00 97.38 108 MET A CA 1
ATOM 852 C C . MET A 1 108 ? 3.977 -9.735 0.709 1.00 97.38 108 MET A C 1
ATOM 854 O O . MET A 1 108 ? 4.597 -9.936 -0.337 1.00 97.38 108 MET A O 1
ATOM 858 N N . GLY A 1 109 ? 4.495 -9.019 1.708 1.00 96.75 109 GLY A N 1
ATOM 859 C CA . GLY A 1 109 ? 5.866 -8.525 1.715 1.00 96.75 109 GLY A CA 1
ATOM 860 C C . GLY A 1 109 ? 6.088 -7.226 0.943 1.00 96.75 109 GLY A C 1
ATOM 861 O O . GLY A 1 109 ? 7.232 -6.966 0.556 1.00 96.75 109 GLY A O 1
ATOM 862 N N . PHE A 1 110 ? 5.047 -6.404 0.747 1.00 97.75 110 PHE A N 1
ATOM 863 C CA . PHE A 1 110 ? 5.230 -5.027 0.272 1.00 97.75 110 PHE A CA 1
ATOM 864 C C . PHE A 1 110 ? 6.199 -4.265 1.191 1.00 97.75 110 PHE A C 1
ATOM 866 O O . PHE A 1 110 ? 6.270 -4.500 2.399 1.00 97.75 110 PHE A O 1
ATOM 873 N N . ASP A 1 111 ? 7.000 -3.373 0.611 1.00 97.06 111 ASP A N 1
ATOM 874 C CA . ASP A 1 111 ? 8.055 -2.674 1.349 1.00 97.06 111 ASP A CA 1
ATOM 875 C C . ASP A 1 111 ? 7.541 -1.407 2.032 1.00 97.06 111 ASP A C 1
ATOM 877 O O . ASP A 1 111 ? 8.022 -1.041 3.103 1.00 97.06 111 ASP A O 1
ATOM 881 N N . GLY A 1 112 ? 6.596 -0.717 1.397 1.00 97.62 112 GLY A N 1
ATOM 882 C CA . GLY A 1 112 ? 5.885 0.418 1.965 1.00 97.62 112 GLY A CA 1
ATOM 883 C C . GLY A 1 112 ? 4.409 0.097 2.109 1.00 97.62 112 GLY A C 1
ATOM 884 O O . GLY A 1 112 ? 3.770 -0.155 1.092 1.00 97.62 112 GLY A O 1
ATOM 885 N N . VAL A 1 113 ? 3.875 0.138 3.330 1.00 98.25 113 VAL A N 1
ATOM 886 C CA . VAL A 1 113 ? 2.435 -0.034 3.589 1.00 98.25 113 VAL A CA 1
ATOM 887 C C . VAL A 1 113 ? 1.908 1.167 4.368 1.00 98.25 113 VAL A C 1
ATOM 889 O O . VAL A 1 113 ? 2.327 1.420 5.494 1.00 98.25 113 VAL A O 1
ATOM 892 N N . GLY A 1 114 ? 1.000 1.925 3.765 1.00 97.06 114 GLY A N 1
ATOM 893 C CA . GLY A 1 114 ? 0.356 3.069 4.404 1.00 97.06 114 GLY A CA 1
ATOM 894 C C . GLY A 1 114 ? -1.117 2.801 4.662 1.00 97.06 114 GLY A C 1
ATOM 895 O O . GLY A 1 114 ? -1.778 2.176 3.841 1.00 97.06 114 GLY A O 1
ATOM 896 N N . ALA A 1 115 ? -1.631 3.301 5.777 1.00 96.62 115 ALA A N 1
ATOM 897 C CA . ALA A 1 115 ? -3.051 3.302 6.099 1.00 96.62 115 ALA A CA 1
ATOM 898 C C . ALA A 1 115 ? -3.574 4.744 6.128 1.00 96.62 115 ALA A C 1
ATOM 900 O O . ALA A 1 115 ? -3.012 5.593 6.829 1.00 96.62 115 ALA A O 1
ATOM 901 N N . TYR A 1 116 ? -4.677 5.003 5.418 1.00 93.56 116 TYR A N 1
ATOM 902 C CA . TYR A 1 116 ? -5.353 6.305 5.351 1.00 93.56 116 TYR A CA 1
ATOM 903 C C . TYR A 1 116 ? -6.751 6.243 5.981 1.00 93.56 116 TYR A C 1
ATOM 905 O O . TYR A 1 116 ? -7.771 6.263 5.284 1.00 93.56 116 TYR A O 1
ATOM 913 N N . PRO A 1 117 ? -6.841 6.143 7.319 1.00 91.50 117 PRO A N 1
ATOM 914 C CA . PRO A 1 117 ? -8.129 6.052 7.985 1.00 91.50 117 PRO A CA 1
ATOM 915 C C . PRO A 1 117 ? -8.972 7.335 7.895 1.00 91.50 117 PRO A C 1
ATOM 917 O O . PRO A 1 117 ? -10.174 7.235 8.153 1.00 91.50 117 PRO A O 1
ATOM 920 N N . TYR A 1 118 ? -8.412 8.520 7.599 1.00 87.38 118 TYR A N 1
ATOM 921 C CA . TYR A 1 118 ? -9.108 9.809 7.788 1.00 87.38 118 TYR A CA 1
ATOM 922 C C . TYR A 1 118 ? -9.265 10.676 6.529 1.00 87.38 118 TYR A C 1
ATOM 924 O O . TYR A 1 118 ? -10.302 11.331 6.373 1.00 87.38 118 TYR A O 1
ATOM 932 N N . SER A 1 119 ? -8.244 10.766 5.678 1.00 77.31 119 SER A N 1
ATOM 933 C CA . SER A 1 119 ? -8.191 11.723 4.559 1.00 77.31 119 SER A CA 1
ATOM 934 C C . SER A 1 119 ? -9.074 11.349 3.378 1.00 77.31 119 SER A C 1
ATOM 936 O O . SER A 1 119 ? -9.547 12.246 2.683 1.00 77.31 119 SER A O 1
ATOM 938 N N . TRP A 1 120 ? -9.317 10.062 3.138 1.00 74.19 120 TRP A N 1
ATOM 939 C CA . TRP A 1 120 ? -10.062 9.620 1.964 1.00 74.19 120 TRP A CA 1
ATOM 940 C C . TRP A 1 120 ? -11.550 9.414 2.248 1.00 74.19 120 TRP A C 1
ATOM 942 O O . TRP A 1 120 ? -11.941 8.939 3.314 1.00 74.19 120 TRP A O 1
ATOM 952 N N . ALA A 1 121 ? -12.387 9.747 1.257 1.00 65.19 121 ALA A N 1
ATOM 953 C CA . ALA A 1 121 ? -13.835 9.519 1.306 1.00 65.19 121 ALA A CA 1
ATOM 954 C C . ALA A 1 121 ? -14.179 8.027 1.479 1.00 65.19 121 ALA A C 1
ATOM 956 O O . ALA A 1 121 ? -15.170 7.685 2.121 1.00 65.19 121 ALA A O 1
ATOM 957 N N . SER A 1 122 ? -13.325 7.148 0.955 1.00 63.84 122 SER A N 1
ATOM 958 C CA . SER A 1 122 ? -13.296 5.722 1.267 1.00 63.84 122 SER A CA 1
ATOM 959 C C . SER A 1 122 ? -11.967 5.431 1.945 1.00 63.84 122 SER A C 1
ATOM 961 O O . SER A 1 122 ? -10.930 5.779 1.383 1.00 63.84 122 SER A O 1
ATOM 963 N N . ARG A 1 123 ? -11.988 4.811 3.134 1.00 83.06 123 ARG A N 1
ATOM 964 C CA . ARG A 1 123 ? -10.763 4.323 3.790 1.00 83.06 123 ARG A CA 1
ATOM 965 C C . ARG A 1 123 ? -9.941 3.556 2.763 1.00 83.06 123 ARG A C 1
ATOM 967 O O . ARG A 1 123 ? -10.503 2.805 1.968 1.00 83.06 123 ARG A O 1
ATOM 974 N N . GLY A 1 124 ? -8.642 3.791 2.764 1.00 91.06 124 GLY A N 1
ATOM 975 C CA . GLY A 1 124 ? -7.775 3.171 1.788 1.00 91.06 124 GLY A CA 1
ATOM 976 C C . GLY A 1 124 ? -6.370 3.012 2.305 1.00 91.06 124 GLY A C 1
ATOM 977 O O . GLY A 1 124 ? -6.017 3.445 3.406 1.00 91.06 124 GLY A O 1
ATOM 978 N N . PHE A 1 125 ? -5.576 2.375 1.473 1.00 95.12 125 PHE A N 1
ATOM 979 C CA . PHE A 1 125 ? -4.225 1.987 1.781 1.00 95.12 125 PHE A CA 1
ATOM 980 C C . PHE A 1 125 ? -3.278 2.456 0.679 1.00 95.12 125 PHE A C 1
ATOM 982 O O . PHE A 1 125 ? -3.677 2.724 -0.457 1.00 95.12 125 PHE A O 1
ATOM 989 N N . HIS A 1 126 ? -2.003 2.476 1.037 1.00 96.38 126 HIS A N 1
ATOM 990 C CA . HIS A 1 126 ? -0.870 2.604 0.134 1.00 96.38 126 HIS A CA 1
ATOM 991 C C . HIS A 1 126 ? -0.075 1.308 0.145 1.00 96.38 126 HIS A C 1
ATOM 993 O O . HIS A 1 126 ? 0.167 0.736 1.210 1.00 96.38 126 HIS A O 1
ATOM 999 N N . MET A 1 127 ? 0.411 0.893 -1.019 1.00 97.50 127 MET A N 1
ATOM 1000 C CA . MET A 1 127 ? 1.376 -0.194 -1.167 1.00 97.50 127 MET A CA 1
ATOM 1001 C C . MET A 1 127 ? 2.496 0.207 -2.128 1.00 97.50 127 MET A C 1
ATOM 1003 O O . MET A 1 127 ? 2.232 0.762 -3.192 1.00 97.50 127 MET A O 1
ATOM 1007 N N . ASP A 1 128 ? 3.753 -0.092 -1.793 1.00 97.31 128 ASP A N 1
ATOM 1008 C CA . ASP A 1 128 ? 4.876 0.069 -2.721 1.00 97.31 128 ASP A CA 1
ATOM 1009 C C . ASP A 1 128 ? 6.006 -0.961 -2.556 1.00 97.31 128 ASP A C 1
ATOM 1011 O O . ASP A 1 128 ? 6.119 -1.646 -1.538 1.00 97.31 128 ASP A O 1
ATOM 1015 N N . MET A 1 129 ? 6.864 -1.053 -3.578 1.00 96.19 129 MET A N 1
ATOM 1016 C CA . MET A 1 129 ? 8.105 -1.843 -3.590 1.00 96.19 129 MET A CA 1
ATOM 1017 C C . MET A 1 129 ? 9.347 -0.943 -3.528 1.00 96.19 129 MET A C 1
ATOM 1019 O O . MET A 1 129 ? 10.228 -0.994 -4.386 1.00 96.19 129 MET A O 1
ATOM 1023 N N . ARG A 1 130 ? 9.435 -0.053 -2.536 1.00 94.12 130 ARG A N 1
ATOM 1024 C CA . ARG A 1 130 ? 10.542 0.916 -2.421 1.00 94.12 130 ARG A CA 1
ATOM 1025 C C . ARG A 1 130 ? 11.945 0.302 -2.283 1.00 94.12 130 ARG A C 1
ATOM 1027 O O . ARG A 1 130 ? 12.919 1.009 -2.563 1.00 94.12 130 ARG A O 1
ATOM 1034 N N . SER A 1 131 ? 12.089 -0.968 -1.887 1.00 93.25 131 SER A N 1
ATOM 1035 C CA . SER A 1 131 ? 13.412 -1.593 -1.704 1.00 93.25 131 SER A CA 1
ATOM 1036 C C . SER A 1 131 ? 14.186 -1.759 -3.012 1.00 93.25 131 SER A C 1
ATOM 1038 O O . SER A 1 131 ? 15.414 -1.677 -3.004 1.00 93.25 131 SER A O 1
ATOM 1040 N N . ILE A 1 132 ? 13.493 -1.860 -4.153 1.00 89.56 132 ILE A N 1
ATOM 1041 C CA . ILE A 1 132 ? 14.122 -1.876 -5.486 1.00 89.56 132 ILE A CA 1
ATOM 1042 C C . ILE A 1 132 ? 14.874 -0.570 -5.788 1.00 89.56 132 ILE A C 1
ATOM 1044 O O . ILE A 1 132 ? 15.717 -0.522 -6.675 1.00 89.56 132 ILE A O 1
ATOM 1048 N N . TYR A 1 133 ? 14.565 0.493 -5.042 1.00 87.88 133 TYR A N 1
ATOM 1049 C CA . TYR A 1 133 ? 15.229 1.791 -5.096 1.00 87.88 133 TYR A CA 1
ATOM 1050 C C . TYR A 1 133 ? 16.210 2.005 -3.942 1.00 87.88 133 TYR A C 1
ATOM 1052 O O . TYR A 1 133 ? 16.577 3.147 -3.669 1.00 87.88 133 TYR A O 1
ATOM 1060 N N . GLY A 1 134 ? 16.576 0.946 -3.216 1.00 91.38 134 GLY A N 1
ATOM 1061 C CA . GLY A 1 134 ? 17.445 1.027 -2.044 1.00 91.38 134 GLY A CA 1
ATOM 1062 C C . GLY A 1 134 ? 16.819 1.755 -0.850 1.00 91.38 134 GLY A C 1
ATOM 1063 O O . GLY A 1 134 ? 17.543 2.162 0.055 1.00 91.38 134 GLY A O 1
ATOM 1064 N N . LYS A 1 135 ? 15.493 1.958 -0.830 1.00 91.44 135 LYS A N 1
ATOM 1065 C CA . LYS A 1 135 ? 14.808 2.586 0.308 1.00 91.44 135 LYS A CA 1
ATOM 1066 C C . LYS A 1 135 ? 14.438 1.540 1.368 1.00 91.44 135 LYS A C 1
ATOM 1068 O O . LYS A 1 135 ? 14.078 0.421 1.003 1.00 91.44 135 LYS A O 1
ATOM 1073 N N . PRO A 1 136 ? 14.484 1.896 2.664 1.00 93.81 136 PRO A N 1
ATOM 1074 C CA . PRO A 1 136 ? 14.113 0.980 3.736 1.00 93.81 136 PRO A CA 1
ATOM 1075 C C . PRO A 1 136 ? 12.615 0.681 3.709 1.00 93.81 136 PRO A C 1
ATOM 1077 O O . PRO A 1 136 ? 11.823 1.537 3.304 1.00 93.81 136 PRO A O 1
ATOM 1080 N N . LYS A 1 137 ? 12.240 -0.511 4.187 1.00 96.06 137 LYS A N 1
ATOM 1081 C CA . LYS A 1 137 ? 10.840 -0.856 4.444 1.00 96.06 137 LYS A CA 1
ATOM 1082 C C . LYS A 1 137 ? 10.271 0.030 5.547 1.00 96.06 137 LYS A C 1
ATOM 1084 O O . LYS A 1 137 ? 11.001 0.407 6.461 1.00 96.06 137 LYS A O 1
ATOM 1089 N N . VAL A 1 138 ? 8.991 0.367 5.460 1.00 97.06 138 VAL A N 1
ATOM 1090 C CA . VAL A 1 138 ? 8.312 1.173 6.481 1.00 97.06 138 VAL A CA 1
ATOM 1091 C C . VAL A 1 138 ? 6.806 1.040 6.343 1.00 97.06 138 VAL A C 1
ATOM 1093 O O . VAL A 1 138 ? 6.281 0.974 5.232 1.00 97.06 138 VAL A O 1
ATOM 1096 N N . CYS A 1 139 ? 6.121 1.063 7.478 1.00 97.88 139 CYS A N 1
ATOM 1097 C CA . CYS A 1 139 ? 4.676 1.203 7.522 1.00 97.88 139 CYS A CA 1
ATOM 1098 C C . CYS A 1 139 ? 4.299 2.563 8.114 1.00 97.88 139 CYS A C 1
ATOM 1100 O O . CYS A 1 139 ? 5.087 3.149 8.858 1.00 97.88 139 CYS A O 1
ATOM 1102 N N . TRP A 1 140 ? 3.125 3.097 7.791 1.00 96.88 140 TRP A N 1
ATOM 1103 C CA . TRP A 1 140 ? 2.656 4.336 8.410 1.00 96.88 140 TRP A CA 1
ATOM 1104 C C . TRP A 1 140 ? 1.141 4.426 8.499 1.00 96.88 140 TRP A C 1
ATOM 1106 O O . TRP A 1 140 ? 0.419 3.841 7.697 1.00 96.88 140 TRP A O 1
ATOM 1116 N N . ILE A 1 141 ? 0.672 5.206 9.467 1.00 96.06 141 ILE A N 1
ATOM 1117 C CA . ILE A 1 141 ? -0.740 5.545 9.644 1.00 96.06 141 ILE A CA 1
ATOM 1118 C C . ILE A 1 141 ? -0.870 7.063 9.531 1.00 96.06 141 ILE A C 1
ATOM 1120 O O . ILE A 1 141 ? -0.070 7.807 10.106 1.00 96.06 141 ILE A O 1
ATOM 1124 N N . GLU A 1 142 ? -1.851 7.524 8.763 1.00 92.62 142 GLU A N 1
ATOM 1125 C CA . GLU A 1 142 ? -2.245 8.932 8.743 1.00 92.62 142 GLU A CA 1
ATOM 1126 C C . GLU A 1 142 ? -2.703 9.402 10.130 1.00 92.62 142 GLU A C 1
ATOM 1128 O O . GLU A 1 142 ? -3.509 8.745 10.786 1.00 92.62 142 GLU A O 1
ATOM 1133 N N . ASP A 1 143 ? -2.209 10.562 10.555 1.00 87.94 143 ASP A N 1
ATOM 1134 C CA . ASP A 1 143 ? -2.609 11.201 11.806 1.00 87.94 143 ASP A CA 1
ATOM 1135 C C . ASP A 1 143 ? -4.083 11.663 11.784 1.00 87.94 143 ASP A C 1
ATOM 1137 O O . ASP A 1 143 ? -4.589 12.172 10.780 1.00 87.94 143 ASP A O 1
ATOM 1141 N N . GLU A 1 144 ? -4.765 11.539 12.924 1.00 78.31 144 GLU A N 1
ATOM 1142 C CA . GLU A 1 144 ? -6.212 11.762 13.068 1.00 78.31 144 GLU A CA 1
ATOM 1143 C C . GLU A 1 144 ? -6.658 13.196 12.787 1.00 78.31 144 GLU A C 1
ATOM 1145 O O . GLU A 1 144 ? -7.791 13.445 12.369 1.00 78.31 144 GLU A O 1
ATOM 1150 N N . PHE A 1 145 ? -5.739 14.143 12.945 1.00 74.38 145 PHE A N 1
ATOM 1151 C CA . PHE A 1 145 ? -6.002 15.564 12.772 1.00 74.38 145 PHE A CA 1
ATOM 1152 C C . PHE A 1 145 ? -5.952 16.026 11.308 1.00 74.38 145 PHE A C 1
ATOM 1154 O O . PHE A 1 145 ? -6.020 17.230 11.055 1.00 74.38 145 PHE A O 1
ATOM 1161 N N . LYS A 1 146 ? -5.799 15.106 10.338 1.00 67.19 146 LYS A N 1
ATOM 1162 C CA . LYS A 1 146 ? -5.652 15.408 8.896 1.00 67.19 146 LYS A CA 1
ATOM 1163 C C . LYS A 1 146 ? -4.601 16.488 8.620 1.00 67.19 146 LYS A C 1
ATOM 1165 O O . LYS A 1 146 ? -4.709 17.278 7.685 1.00 67.19 146 LYS A O 1
ATOM 1170 N N . THR A 1 147 ? -3.559 16.532 9.446 1.00 73.31 147 THR A N 1
ATOM 1171 C CA . THR A 1 147 ? -2.500 17.549 9.376 1.00 73.31 147 THR A CA 1
ATOM 1172 C C . THR A 1 147 ? -1.526 17.305 8.219 1.00 73.31 147 THR A C 1
ATOM 1174 O O . THR A 1 147 ? -0.544 18.033 8.078 1.00 73.31 147 THR A O 1
ATOM 1177 N N . GLY A 1 148 ? -1.744 16.249 7.424 1.00 74.06 148 GLY A N 1
ATOM 1178 C CA . GLY A 1 148 ? -0.758 15.718 6.483 1.00 74.06 148 GLY A CA 1
ATOM 1179 C C . GLY A 1 148 ? 0.435 15.053 7.180 1.00 74.06 148 GLY A C 1
ATOM 1180 O O . GLY A 1 148 ? 1.459 14.807 6.540 1.00 74.06 148 GLY A O 1
ATOM 1181 N N . LYS A 1 149 ? 0.332 14.795 8.492 1.00 85.75 149 LYS A N 1
ATOM 1182 C CA . LYS A 1 149 ? 1.335 14.061 9.264 1.00 85.75 149 LYS A CA 1
ATOM 1183 C C . LYS A 1 149 ? 1.034 12.567 9.246 1.00 85.75 149 LYS A C 1
ATOM 1185 O O . LYS A 1 149 ? -0.111 12.138 9.137 1.00 85.75 149 LYS A O 1
ATOM 1190 N N . TYR A 1 150 ? 2.101 11.794 9.388 1.00 91.94 150 TYR A N 1
ATOM 1191 C CA . TYR A 1 150 ? 2.064 10.340 9.408 1.00 91.94 150 TYR A CA 1
ATOM 1192 C C . TYR A 1 150 ? 2.892 9.842 10.587 1.00 91.94 150 TYR A C 1
ATOM 1194 O O . TYR A 1 150 ? 3.967 10.386 10.862 1.00 91.94 150 TYR A O 1
ATOM 1202 N N . ILE A 1 151 ? 2.400 8.804 11.256 1.00 94.62 151 ILE A N 1
ATOM 1203 C CA . ILE A 1 151 ? 3.143 8.068 12.278 1.00 94.62 151 ILE A CA 1
ATOM 1204 C C . ILE A 1 151 ? 3.778 6.864 11.590 1.00 94.62 151 ILE A C 1
ATOM 1206 O O . ILE A 1 151 ? 3.076 6.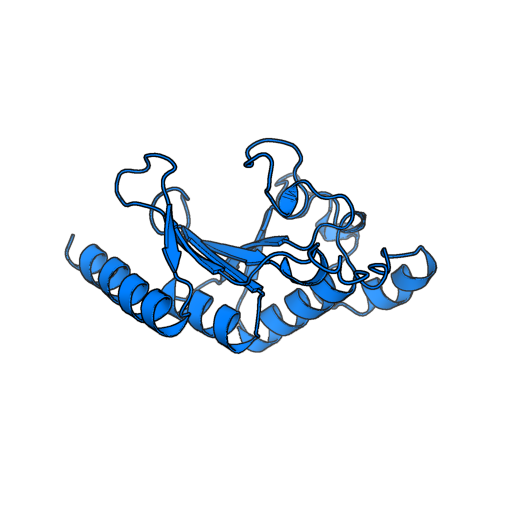092 10.941 1.00 94.62 151 ILE A O 1
ATOM 1210 N N . TYR A 1 152 ? 5.100 6.733 11.692 1.00 96.25 152 TYR A N 1
ATOM 1211 C CA . TYR A 1 152 ? 5.877 5.717 10.982 1.00 96.25 152 TYR A CA 1
ATOM 1212 C C . TYR A 1 152 ? 6.298 4.582 11.912 1.00 96.25 152 TYR A C 1
ATOM 1214 O O . TYR A 1 152 ? 6.676 4.821 13.056 1.00 96.25 152 TYR A O 1
ATOM 1222 N N . TYR A 1 153 ? 6.318 3.369 11.367 1.00 97.50 153 TYR A N 1
ATOM 1223 C CA . TYR A 1 153 ? 6.654 2.135 12.064 1.00 97.50 153 TYR A CA 1
ATOM 1224 C C . TYR A 1 153 ? 7.689 1.353 11.260 1.00 97.50 153 TYR A C 1
ATOM 1226 O O . TYR A 1 153 ? 7.551 1.176 10.044 1.00 97.50 153 TYR A O 1
ATOM 1234 N N . THR A 1 154 ? 8.724 0.865 11.938 1.00 94.38 154 THR A N 1
ATOM 1235 C CA . THR A 1 154 ? 9.701 -0.058 11.341 1.00 94.38 154 THR A CA 1
ATOM 1236 C C . THR A 1 154 ? 9.333 -1.522 11.566 1.00 94.38 154 THR A C 1
ATOM 1238 O O . THR A 1 154 ? 9.758 -2.364 10.780 1.00 94.38 154 THR A O 1
ATOM 1241 N N . ASP A 1 155 ? 8.541 -1.824 12.602 1.00 96.94 155 ASP A N 1
ATOM 1242 C CA . ASP A 1 155 ? 7.972 -3.151 12.840 1.00 96.94 155 ASP A CA 1
ATOM 1243 C C . ASP A 1 155 ? 6.534 -3.223 12.285 1.00 96.94 155 ASP A C 1
ATOM 1245 O O . ASP A 1 155 ? 5.655 -2.487 12.750 1.00 96.94 155 ASP A O 1
ATOM 1249 N N . PRO A 1 156 ? 6.255 -4.097 11.302 1.00 97.50 156 PRO A N 1
ATOM 1250 C CA . PRO 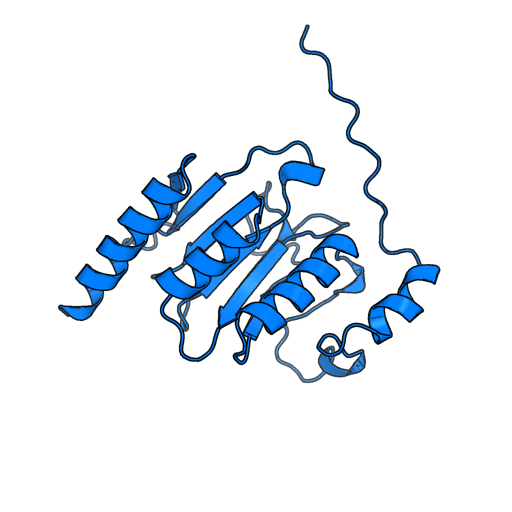A 1 156 ? 4.905 -4.273 10.783 1.00 97.50 156 PRO A CA 1
ATOM 1251 C C . PRO A 1 156 ? 3.900 -4.778 11.832 1.00 97.50 156 PRO A C 1
ATOM 1253 O O . PRO A 1 156 ? 2.717 -4.475 11.712 1.00 97.50 156 PRO A O 1
ATOM 1256 N N . ASN A 1 157 ? 4.323 -5.503 12.872 1.00 97.88 157 ASN A N 1
ATOM 1257 C CA . ASN A 1 157 ? 3.401 -5.947 13.922 1.00 97.88 157 ASN A CA 1
ATOM 1258 C C . ASN A 1 157 ? 2.930 -4.779 14.793 1.00 97.88 157 ASN A C 1
ATOM 1260 O O . ASN A 1 157 ? 1.748 -4.702 15.122 1.00 97.88 157 ASN A O 1
ATOM 1264 N N . GLU A 1 158 ? 3.830 -3.850 15.126 1.00 98.12 158 GLU A N 1
ATOM 1265 C CA . GLU A 1 158 ? 3.483 -2.622 15.851 1.00 98.12 158 GLU A CA 1
ATOM 1266 C C . GLU A 1 158 ? 2.513 -1.762 15.031 1.00 98.12 158 GLU A C 1
ATOM 1268 O O . GLU A 1 158 ? 1.502 -1.291 15.551 1.00 98.12 158 GLU A O 1
ATOM 1273 N N . PHE A 1 159 ? 2.773 -1.633 13.727 1.00 98.25 159 PHE A N 1
ATOM 1274 C CA . PHE A 1 159 ? 1.871 -0.967 12.790 1.00 98.25 159 PHE A CA 1
ATOM 1275 C C . PHE A 1 159 ? 0.463 -1.579 12.794 1.00 98.25 159 PHE A C 1
ATOM 1277 O O . PHE A 1 159 ? -0.517 -0.854 12.956 1.00 98.25 159 PHE A O 1
ATOM 1284 N N . LEU A 1 160 ? 0.351 -2.903 12.645 1.00 98.25 160 LEU A N 1
ATOM 1285 C CA . LEU A 1 160 ? -0.944 -3.591 12.613 1.00 98.25 160 LEU A CA 1
ATOM 1286 C C . LEU A 1 160 ? -1.677 -3.502 13.955 1.00 98.25 160 LEU A C 1
ATOM 1288 O O . LEU A 1 160 ? -2.892 -3.303 13.975 1.00 98.25 160 LEU A O 1
ATOM 1292 N N . LEU A 1 161 ? -0.951 -3.610 15.073 1.00 98.12 161 LEU A N 1
ATOM 1293 C CA . LEU A 1 161 ? -1.517 -3.414 16.406 1.00 98.12 161 LEU A CA 1
ATOM 1294 C C . LEU A 1 161 ? -2.112 -2.008 16.526 1.00 98.12 161 LEU A C 1
ATOM 1296 O O . LEU A 1 161 ? -3.278 -1.857 16.894 1.00 98.12 161 LEU A O 1
ATOM 1300 N N . LYS A 1 162 ? -1.339 -0.983 16.151 1.00 97.50 162 LYS A N 1
ATOM 1301 C CA . LYS A 1 162 ? -1.774 0.405 16.286 1.00 97.50 162 LYS A CA 1
ATOM 1302 C C . LYS A 1 162 ? -2.925 0.757 15.347 1.00 97.50 162 LYS A C 1
ATOM 1304 O O . LYS A 1 162 ? -3.831 1.488 15.739 1.00 97.50 162 LYS A O 1
ATOM 1309 N N . LEU A 1 163 ? -2.935 0.202 14.138 1.00 96.69 163 LEU A N 1
ATOM 1310 C CA . LEU A 1 163 ? -4.049 0.353 13.207 1.00 96.69 163 LEU A CA 1
ATOM 1311 C C . LEU A 1 163 ? -5.343 -0.260 13.765 1.00 96.69 163 LEU A C 1
ATOM 1313 O O . LEU A 1 163 ? -6.401 0.356 13.659 1.00 96.69 163 LEU A O 1
ATOM 1317 N N . GLY A 1 164 ? -5.256 -1.418 14.426 1.00 96.88 164 GLY A N 1
ATOM 1318 C CA . GLY A 1 164 ? -6.403 -2.034 15.097 1.00 96.88 164 GLY A CA 1
ATOM 1319 C C . GLY A 1 164 ? -6.976 -1.176 16.229 1.00 96.88 164 GLY A C 1
ATOM 1320 O O . GLY A 1 164 ? -8.198 -1.081 16.367 1.00 96.88 164 GLY A O 1
ATOM 1321 N N . GLU A 1 165 ? -6.124 -0.492 16.999 1.00 95.69 165 GLU A N 1
ATOM 1322 C CA . GLU A 1 165 ? -6.573 0.487 18.002 1.00 95.69 165 GLU A CA 1
ATOM 1323 C C . GLU A 1 165 ? -7.311 1.667 17.353 1.00 95.69 165 GLU A C 1
ATOM 1325 O O . GLU A 1 165 ? -8.370 2.072 17.837 1.00 95.69 165 GLU A O 1
ATOM 1330 N N . VAL A 1 166 ? -6.773 2.196 16.248 1.00 93.44 166 VAL A N 1
ATOM 1331 C CA . VAL A 1 166 ? -7.373 3.309 15.496 1.00 93.44 166 VAL A CA 1
ATOM 1332 C C . VAL A 1 166 ? -8.750 2.932 14.950 1.00 93.44 166 VAL A C 1
ATOM 1334 O O . VAL A 1 166 ? -9.694 3.709 15.096 1.00 93.44 166 VAL A O 1
ATOM 1337 N N . GLU A 1 167 ? -8.905 1.750 14.349 1.00 92.00 167 GLU A N 1
ATOM 1338 C CA . GLU A 1 167 ? -10.211 1.310 13.845 1.00 92.00 167 GLU A CA 1
ATOM 1339 C C . GLU A 1 167 ? -11.211 1.055 14.978 1.00 92.00 167 GLU A C 1
ATOM 1341 O O . GLU A 1 167 ? -12.346 1.526 14.899 1.00 92.00 167 GLU A O 1
ATOM 1346 N N . SER A 1 168 ? -10.774 0.427 16.076 1.00 93.12 168 SER A N 1
ATOM 1347 C CA . SER A 1 168 ? -11.628 0.163 17.246 1.00 93.12 168 SER A CA 1
ATOM 1348 C C . SER A 1 168 ? -12.115 1.443 17.934 1.00 93.12 168 SER A C 1
ATOM 1350 O O . SER A 1 168 ? -13.203 1.475 18.510 1.00 93.12 168 SER A O 1
ATOM 1352 N N . ALA A 1 169 ? -11.314 2.512 17.916 1.00 89.25 169 ALA A N 1
ATOM 1353 C CA . ALA A 1 169 ? -11.714 3.808 18.460 1.00 89.25 169 ALA A CA 1
ATOM 1354 C C . ALA A 1 169 ? -12.807 4.481 17.616 1.00 89.25 169 ALA A C 1
ATOM 1356 O O . ALA A 1 169 ? -13.651 5.186 18.166 1.00 89.25 169 ALA A O 1
ATOM 1357 N N . LYS A 1 170 ? -12.822 4.243 16.299 1.00 79.94 170 LYS A N 1
ATOM 1358 C CA . LYS A 1 170 ? -13.810 4.829 15.383 1.00 79.94 170 LYS A CA 1
ATOM 1359 C C . LYS A 1 170 ? -15.185 4.193 15.474 1.00 79.94 170 LYS A C 1
ATOM 1361 O O . LYS A 1 170 ? -16.158 4.888 15.246 1.00 79.94 170 LYS A O 1
ATOM 1366 N N . GLU A 1 171 ? -15.281 2.911 15.811 1.00 77.81 171 GLU A N 1
ATOM 1367 C CA . GLU A 1 171 ? -16.579 2.233 15.969 1.00 77.81 171 GLU A CA 1
ATOM 1368 C C . GLU A 1 171 ? -17.385 2.737 17.177 1.00 77.81 171 GLU A C 1
ATOM 1370 O O . GLU A 1 171 ? -18.555 2.398 17.334 1.00 77.81 171 GLU A O 1
ATOM 1375 N N . LYS A 1 172 ? -16.767 3.542 18.048 1.00 66.06 172 LYS A N 1
ATOM 1376 C CA . LYS A 1 172 ? -17.396 4.088 19.256 1.00 66.06 172 LYS A CA 1
ATOM 1377 C C . LYS A 1 172 ? -18.100 5.433 19.041 1.00 66.06 172 LYS A C 1
ATOM 1379 O O . LYS A 1 172 ? -18.698 5.930 19.995 1.00 66.06 172 LYS A O 1
ATOM 1384 N N . TYR A 1 173 ? -18.024 6.009 17.841 1.00 50.62 173 TYR A N 1
ATOM 1385 C CA . TYR A 1 173 ? -18.595 7.311 17.479 1.00 50.62 173 TYR A CA 1
ATOM 1386 C C . TYR A 1 173 ? -19.413 7.212 16.192 1.00 50.62 173 TYR A C 1
ATOM 1388 O O . TYR A 1 173 ? -20.370 8.006 16.067 1.00 50.62 173 TYR A O 1
#

Foldseek 3Di:
DDPPDPLDPQDQCDPVCVVVVCVLPPDDPVVADDPQRQPDCPSQARPVLSVLVSVLCVVLVFDKGWRAWADCPPDDPPDLNPDRNRFKTKTDGPPDDLLVSLVSLVVSPFQEKEWECADDPDTIIMTGNCVSVVDGRKYWYDDNVNPPDIDIDNDSVVVSVVSVVVVVVVVVD

Radius of gyration: 16.4 Å; chains: 1; bounding box: 52×31×45 Å